Protein AF-A0A2V6XQD5-F1 (afdb_monomer_lite)

Foldseek 3Di:
DDDDDDPPPCPPPPPPCPPPPPPPPVPQFDFPDWDDDPVWIWTAGPVGWIWTQDPVVRDTHTDDDDPPPPPDD

pLDDT: mean 73.44, std 20.09, range [36.88, 96.38]

Sequence (73 aa):
MSVRDDPMNGNEYRSDDSQRAGTISQAPAKFIQICASQDDLFALDEVGNIHQYNFNAKTWVKLIASRSHEGRA

Structure (mmCIF, N/CA/C/O backbone):
data_AF-A0A2V6XQD5-F1
#
_entry.id   AF-A0A2V6XQD5-F1
#
loop_
_atom_site.group_PDB
_atom_site.id
_atom_site.type_symbol
_atom_site.label_atom_id
_atom_site.label_alt_id
_atom_site.label_comp_id
_atom_site.label_asym_id
_atom_site.label_entity_id
_atom_site.label_seq_id
_atom_site.pdbx_PDB_ins_code
_atom_site.Cartn_x
_atom_site.Cartn_y
_atom_site.Cartn_z
_atom_site.occupancy
_atom_site.B_iso_or_equiv
_atom_site.auth_seq_id
_atom_site.auth_comp_id
_atom_site.auth_asym_id
_atom_site.auth_atom_id
_atom_site.pdbx_PDB_model_num
ATOM 1 N N . MET A 1 1 ? -34.191 59.342 -34.249 1.00 36.88 1 MET A N 1
ATOM 2 C CA . MET A 1 1 ? -35.188 58.370 -34.748 1.00 36.88 1 MET A CA 1
ATOM 3 C C . MET A 1 1 ? -34.876 57.026 -34.117 1.00 36.88 1 MET A C 1
ATOM 5 O O . MET A 1 1 ? -33.710 56.663 -34.064 1.00 36.88 1 MET A O 1
ATOM 9 N N . SER A 1 2 ? -35.899 56.408 -33.533 1.00 47.53 2 SER A N 1
ATOM 10 C CA . SER A 1 2 ? -35.838 55.295 -32.577 1.00 47.53 2 SER A CA 1
ATOM 11 C C . SER A 1 2 ? -35.675 53.906 -33.211 1.00 47.53 2 SER A C 1
ATOM 13 O O . SER A 1 2 ? -35.900 53.754 -34.407 1.00 47.53 2 SER A O 1
ATOM 15 N N . VAL A 1 3 ? -35.437 52.932 -32.313 1.00 47.50 3 VAL A N 1
ATOM 16 C CA . VAL A 1 3 ? -35.570 51.456 -32.380 1.00 47.50 3 VAL A CA 1
ATOM 17 C C . VAL A 1 3 ? -34.402 50.705 -33.049 1.00 47.50 3 VAL A C 1
ATOM 19 O O . VAL A 1 3 ? -34.001 51.040 -34.154 1.00 47.50 3 VAL A O 1
ATOM 22 N N . ARG A 1 4 ? -33.791 49.686 -32.424 1.00 52.75 4 ARG A N 1
ATOM 23 C CA . ARG A 1 4 ? -34.416 48.448 -31.916 1.00 52.75 4 ARG A CA 1
ATOM 24 C C . ARG A 1 4 ? -33.722 47.859 -30.678 1.00 52.75 4 ARG A C 1
ATOM 26 O O . ARG A 1 4 ? -32.511 47.957 -30.516 1.00 52.75 4 ARG A O 1
ATOM 33 N N . ASP A 1 5 ? -34.578 47.270 -29.857 1.00 50.53 5 ASP A N 1
ATOM 34 C CA . ASP A 1 5 ? -34.357 46.360 -28.740 1.00 50.53 5 ASP A CA 1
ATOM 35 C C . ASP A 1 5 ? -33.956 44.979 -29.281 1.00 50.53 5 ASP A C 1
ATOM 37 O O . ASP A 1 5 ? -34.646 44.479 -30.163 1.00 50.53 5 ASP A O 1
ATOM 41 N N . ASP A 1 6 ? -32.877 44.394 -28.765 1.00 57.59 6 ASP A N 1
ATOM 42 C CA . ASP A 1 6 ? -32.692 42.941 -28.695 1.00 57.59 6 ASP A CA 1
ATOM 43 C C . ASP A 1 6 ? -31.775 42.670 -27.486 1.00 57.59 6 ASP A C 1
ATOM 45 O O . ASP A 1 6 ? -30.581 42.997 -27.531 1.00 57.59 6 ASP A O 1
ATOM 49 N N . PRO A 1 7 ? -32.278 42.126 -26.361 1.00 53.53 7 PRO A N 1
ATOM 50 C CA . PRO A 1 7 ? -31.398 41.615 -25.325 1.00 53.53 7 PRO A CA 1
ATOM 51 C C . PRO A 1 7 ? -30.604 40.466 -25.945 1.00 53.53 7 PRO A C 1
ATOM 53 O O . PRO A 1 7 ? -31.191 39.579 -26.563 1.00 53.53 7 PRO A O 1
ATOM 56 N N . MET A 1 8 ? -29.279 40.459 -25.775 1.00 47.50 8 MET A N 1
ATOM 57 C CA . MET A 1 8 ? -28.461 39.269 -26.023 1.00 47.50 8 MET A CA 1
ATOM 58 C C . MET A 1 8 ? -28.913 38.161 -25.062 1.00 47.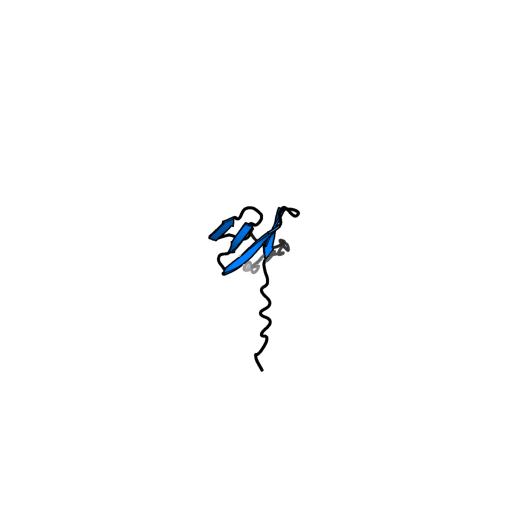50 8 MET A C 1
ATOM 60 O O . MET A 1 8 ? -28.349 37.944 -23.993 1.00 47.50 8 MET A O 1
ATOM 64 N N . ASN A 1 9 ? -29.997 37.499 -25.452 1.00 56.53 9 ASN A N 1
ATOM 65 C CA . ASN A 1 9 ? -30.467 36.220 -24.984 1.00 56.53 9 ASN A CA 1
ATOM 66 C C . ASN A 1 9 ? -29.619 35.180 -25.704 1.00 56.53 9 ASN A C 1
ATOM 68 O O . ASN A 1 9 ? -29.816 34.883 -26.882 1.00 56.53 9 ASN A O 1
ATOM 72 N N . GLY A 1 10 ? -28.648 34.666 -24.977 1.00 49.22 10 GLY A N 1
ATOM 73 C CA . GLY A 1 10 ? -27.673 33.733 -25.499 1.00 49.22 10 GLY A CA 1
ATOM 74 C C . GLY A 1 10 ? -26.708 33.388 -24.395 1.00 49.22 10 GLY A C 1
ATOM 75 O O . GLY A 1 10 ? -25.517 33.653 -24.488 1.00 49.22 10 GLY A O 1
ATOM 76 N N . ASN A 1 11 ? -27.243 32.855 -23.302 1.00 57.44 11 ASN A N 1
ATOM 77 C CA . ASN A 1 11 ? -26.490 32.144 -22.292 1.00 57.44 11 ASN A CA 1
ATOM 78 C C . ASN A 1 11 ? -25.890 30.936 -23.025 1.00 57.44 11 ASN A C 1
ATOM 80 O O . ASN A 1 11 ? -26.446 29.839 -23.019 1.00 57.44 11 ASN A O 1
ATOM 84 N N . GLU A 1 12 ? -24.776 31.146 -23.718 1.00 51.56 12 GLU A N 1
ATOM 85 C CA . GLU A 1 12 ? -23.927 30.084 -24.229 1.00 51.56 12 GLU A 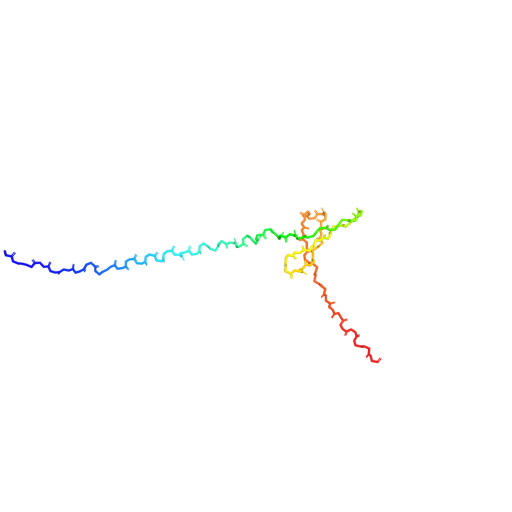CA 1
ATOM 86 C C . GLU A 1 12 ? -23.215 29.485 -23.020 1.00 51.56 12 GLU A C 1
ATOM 88 O O . GLU A 1 12 ? -22.035 29.701 -22.753 1.00 51.56 12 GLU A O 1
ATOM 93 N N . TYR A 1 13 ? -23.988 28.739 -22.238 1.00 51.97 13 TYR A N 1
ATOM 94 C CA . TYR A 1 13 ? -23.472 27.777 -21.294 1.00 51.97 13 TYR A CA 1
ATOM 95 C C . TYR A 1 13 ? -22.857 26.658 -22.131 1.00 51.97 13 TYR A C 1
ATOM 97 O O . TYR A 1 13 ? -23.501 25.657 -22.447 1.00 51.97 13 TYR A O 1
ATOM 105 N N . ARG A 1 14 ? -21.610 26.859 -22.567 1.00 50.94 14 ARG A N 1
ATOM 106 C CA . ARG A 1 14 ? -20.778 25.772 -23.080 1.00 50.94 14 ARG A CA 1
ATOM 107 C C . ARG A 1 14 ? -20.480 24.828 -21.919 1.00 50.94 14 ARG A C 1
ATOM 109 O O . ARG A 1 14 ? -19.404 24.866 -21.333 1.00 50.94 14 ARG A O 1
ATOM 116 N N . SER A 1 15 ? -21.427 23.948 -21.618 1.00 52.28 15 SER A N 1
ATOM 117 C CA . SER A 1 15 ? -21.102 22.626 -21.097 1.00 52.28 15 SER A CA 1
ATOM 118 C C . SER A 1 15 ? -20.543 21.806 -22.250 1.00 52.28 15 SER A C 1
ATOM 120 O O . SER A 1 15 ? -21.201 20.922 -22.781 1.00 52.28 15 SER A O 1
ATOM 122 N N . ASP A 1 16 ? -19.310 22.119 -22.635 1.00 51.75 16 ASP A N 1
ATOM 123 C CA . ASP A 1 16 ? -18.425 21.115 -23.214 1.00 51.75 16 ASP A CA 1
ATOM 124 C C . ASP A 1 16 ? -17.587 20.526 -22.072 1.00 51.75 16 ASP A C 1
ATOM 126 O O . ASP A 1 16 ? -16.364 20.487 -22.105 1.00 51.75 16 ASP A O 1
ATOM 130 N N . ASP A 1 17 ? -18.279 20.051 -21.030 1.00 56.44 17 ASP A N 1
ATOM 131 C CA . ASP A 1 17 ? -17.770 18.964 -20.194 1.00 56.44 17 ASP 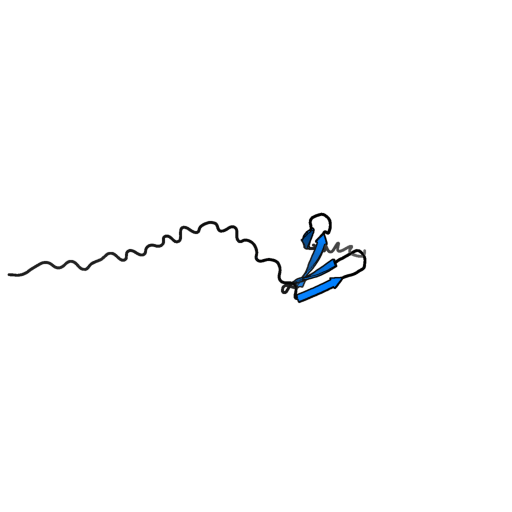A CA 1
ATOM 132 C C . ASP A 1 17 ? -18.021 17.681 -20.995 1.00 56.44 17 ASP A C 1
ATOM 134 O O . ASP A 1 17 ? -18.758 16.781 -20.593 1.00 56.44 17 ASP A O 1
ATOM 138 N N . SER A 1 18 ? -17.445 17.625 -22.202 1.00 53.19 18 SER A N 1
ATOM 139 C CA . SER A 1 18 ? -17.114 16.361 -22.831 1.00 53.19 18 SER A CA 1
ATOM 140 C C . SER A 1 18 ? -16.105 15.753 -21.881 1.00 53.19 18 SER A C 1
ATOM 142 O O . SER A 1 18 ? -14.898 15.967 -22.017 1.00 53.19 18 SER A O 1
ATOM 144 N N . GLN A 1 19 ? -16.628 15.084 -20.850 1.00 56.22 19 GLN A N 1
ATOM 145 C CA . GLN A 1 19 ? -15.874 14.263 -19.938 1.00 56.22 19 GLN A CA 1
ATOM 146 C C . GLN A 1 19 ? -15.108 13.318 -20.830 1.00 56.22 19 GLN A C 1
ATOM 148 O O . GLN A 1 19 ? -15.605 12.285 -21.281 1.00 56.22 19 GLN A O 1
ATOM 153 N N . ARG A 1 20 ? -13.860 13.702 -21.108 1.00 51.94 20 ARG A N 1
ATOM 154 C CA . ARG A 1 20 ? -12.814 12.758 -21.398 1.00 51.94 20 ARG A CA 1
ATOM 155 C C . ARG A 1 20 ? -13.032 11.741 -20.306 1.00 51.94 20 ARG A C 1
ATOM 157 O O . ARG A 1 20 ? -12.924 12.091 -19.130 1.00 51.94 20 ARG A O 1
ATOM 164 N N . ALA A 1 21 ? -13.430 10.537 -20.700 1.00 49.62 21 ALA A N 1
ATOM 165 C CA . ALA A 1 21 ? -13.294 9.360 -19.880 1.00 49.62 21 ALA A CA 1
ATOM 166 C C . ALA A 1 21 ? -11.795 9.264 -19.598 1.00 49.62 21 ALA A C 1
ATOM 168 O O . ALA A 1 21 ? -11.047 8.535 -20.244 1.00 49.62 21 ALA A O 1
ATOM 169 N N . GLY A 1 22 ? -11.326 10.129 -18.701 1.00 44.19 22 GLY A N 1
ATOM 170 C CA . GLY A 1 22 ? -10.121 9.950 -17.968 1.00 44.19 22 GLY A CA 1
ATOM 171 C C . GLY A 1 22 ? -10.423 8.635 -17.320 1.00 44.19 22 GLY A C 1
ATOM 172 O O . GLY A 1 22 ? -11.277 8.548 -16.440 1.00 44.19 22 GLY A O 1
ATOM 173 N N . THR A 1 23 ? -9.785 7.595 -17.842 1.00 49.09 23 THR A N 1
ATOM 174 C CA . THR A 1 23 ? -9.295 6.527 -16.999 1.00 49.09 23 THR A CA 1
ATOM 175 C C . THR A 1 23 ? -8.983 7.201 -15.679 1.00 49.09 23 THR A C 1
ATOM 177 O O . THR A 1 23 ? -8.074 8.037 -15.625 1.00 49.09 23 THR A O 1
ATOM 180 N N . ILE A 1 24 ? -9.841 6.991 -14.680 1.00 49.38 24 ILE A N 1
ATOM 181 C CA . ILE A 1 24 ? -9.536 7.379 -13.319 1.00 49.38 24 ILE A CA 1
ATOM 182 C C . ILE A 1 24 ? -8.335 6.491 -13.063 1.00 49.38 24 ILE A C 1
ATOM 184 O O . ILE A 1 24 ? -8.487 5.306 -12.778 1.00 49.38 24 ILE A O 1
ATOM 188 N N . SER A 1 25 ? -7.147 7.013 -13.371 1.00 49.38 25 SER A N 1
ATOM 189 C CA . SER A 1 25 ? -5.877 6.405 -13.050 1.00 49.38 25 SER A CA 1
ATOM 190 C C . SER A 1 25 ? -5.929 6.411 -11.549 1.00 49.38 25 SER A C 1
ATOM 192 O O . SER A 1 25 ? -5.688 7.446 -10.929 1.00 49.38 25 SER A O 1
ATOM 194 N N . GLN A 1 26 ? -6.464 5.318 -11.005 1.00 57.69 26 GLN A N 1
ATOM 195 C CA . GLN A 1 26 ? -6.772 5.188 -9.603 1.00 57.69 26 GLN A CA 1
ATOM 196 C C . GLN A 1 26 ? -5.487 5.580 -8.905 1.00 57.69 26 GLN A C 1
ATOM 198 O O . GLN A 1 26 ? -4.438 4.991 -9.188 1.00 57.69 26 GLN A O 1
ATOM 203 N N . ALA A 1 27 ? -5.549 6.681 -8.150 1.00 63.91 27 ALA A N 1
ATOM 204 C CA . ALA A 1 27 ? -4.356 7.250 -7.559 1.00 63.91 27 ALA A CA 1
ATOM 205 C C . ALA A 1 27 ? -3.618 6.111 -6.845 1.00 63.91 27 ALA A C 1
ATOM 207 O O . ALA A 1 27 ? -4.288 5.266 -6.232 1.00 63.91 27 ALA A O 1
ATOM 208 N N . PRO A 1 28 ? -2.284 6.020 -6.988 1.00 66.94 28 PRO A N 1
ATOM 209 C CA . PRO A 1 28 ? -1.529 4.944 -6.369 1.00 66.94 28 PRO A CA 1
ATOM 210 C C . PRO A 1 28 ? -1.938 4.856 -4.899 1.00 66.94 28 PRO A C 1
ATOM 212 O O . PRO A 1 28 ? -2.013 5.882 -4.221 1.00 66.94 28 PRO A O 1
ATOM 215 N N . ALA A 1 29 ? -2.283 3.646 -4.450 1.00 77.12 29 ALA A N 1
ATOM 216 C CA . ALA A 1 29 ? -2.813 3.439 -3.112 1.00 77.12 29 ALA A CA 1
ATOM 217 C C . ALA A 1 29 ? -1.863 4.065 -2.084 1.00 77.12 29 ALA A C 1
ATOM 219 O O . ALA A 1 29 ? -0.662 3.783 -2.071 1.00 77.12 29 ALA A O 1
ATOM 220 N N . LYS A 1 3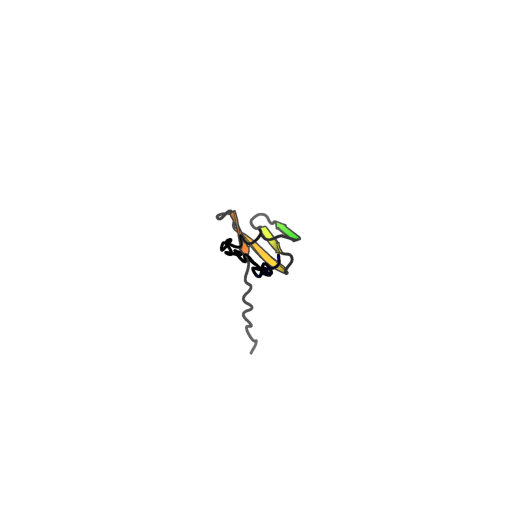0 ? -2.398 4.957 -1.248 1.00 90.62 30 LYS A N 1
ATOM 221 C CA . LYS A 1 30 ? -1.628 5.589 -0.186 1.00 90.62 30 LYS A CA 1
ATOM 222 C C . LYS A 1 30 ? -1.568 4.634 0.997 1.00 90.62 30 LYS A C 1
ATOM 224 O O . LYS A 1 30 ? -2.587 4.328 1.613 1.00 90.62 30 LYS A O 1
ATOM 229 N N . PHE A 1 31 ? -0.364 4.178 1.316 1.00 94.12 31 PHE A N 1
ATOM 230 C CA . PHE A 1 31 ? -0.135 3.290 2.448 1.00 94.12 31 PHE A CA 1
ATOM 231 C C . PHE A 1 31 ? 0.237 4.093 3.689 1.00 94.12 31 PHE A C 1
ATOM 233 O O . PHE A 1 31 ? 1.141 4.928 3.651 1.00 94.12 31 PHE A O 1
ATOM 240 N N . ILE A 1 32 ? -0.468 3.833 4.788 1.00 96.38 32 ILE A N 1
ATOM 241 C CA . ILE A 1 32 ? -0.194 4.437 6.099 1.00 96.38 32 ILE A CA 1
ATOM 242 C C . ILE A 1 32 ? 0.780 3.590 6.925 1.00 96.38 32 ILE A C 1
ATOM 244 O O . ILE A 1 32 ? 1.414 4.102 7.843 1.00 96.38 32 ILE A O 1
ATOM 248 N N . GLN A 1 33 ? 0.926 2.307 6.584 1.00 95.75 33 GLN A N 1
ATOM 249 C CA . GLN A 1 33 ? 1.856 1.387 7.226 1.00 95.75 33 GLN A CA 1
ATOM 250 C C . GLN A 1 33 ? 2.370 0.370 6.209 1.00 95.75 33 GLN A C 1
ATOM 252 O O . GLN A 1 33 ? 1.603 -0.142 5.392 1.00 95.75 33 GLN A O 1
ATOM 257 N N . ILE A 1 34 ? 3.664 0.065 6.291 1.00 95.31 34 ILE A N 1
ATOM 258 C CA . ILE A 1 34 ? 4.313 -1.009 5.541 1.00 95.31 34 ILE A CA 1
ATOM 259 C C . ILE A 1 34 ? 5.037 -1.897 6.550 1.00 95.31 34 ILE A C 1
ATOM 261 O O . ILE A 1 34 ? 5.781 -1.405 7.399 1.00 95.31 34 ILE A O 1
ATOM 265 N N . CYS A 1 35 ? 4.819 -3.201 6.448 1.00 95.31 35 CYS A N 1
ATOM 266 C CA . CYS A 1 35 ? 5.522 -4.218 7.214 1.00 95.31 35 CYS A CA 1
ATOM 267 C C . CYS A 1 35 ? 6.297 -5.107 6.246 1.00 95.31 35 CYS A C 1
ATOM 269 O O . CYS A 1 35 ? 5.728 -5.635 5.291 1.00 95.31 35 CYS A O 1
ATOM 271 N N . ALA A 1 36 ? 7.590 -5.269 6.506 1.00 95.19 36 ALA A N 1
ATOM 272 C CA . ALA A 1 36 ? 8.473 -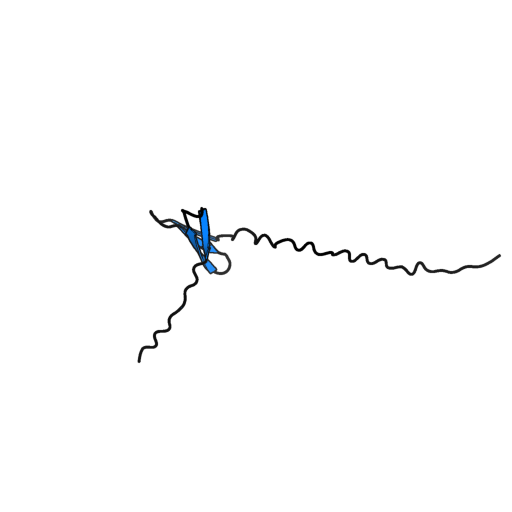6.106 5.712 1.00 95.19 36 ALA A CA 1
ATOM 273 C C . ALA A 1 36 ? 8.966 -7.278 6.558 1.00 95.19 36 ALA A C 1
ATOM 275 O O . ALA A 1 36 ? 9.402 -7.101 7.696 1.00 95.19 36 ALA A O 1
ATOM 276 N N . SER A 1 37 ? 8.891 -8.464 5.978 1.00 91.38 37 SER A N 1
ATOM 277 C CA . SER A 1 37 ? 9.596 -9.653 6.438 1.00 91.38 37 SER A CA 1
ATOM 278 C C . SER A 1 37 ? 10.719 -9.977 5.447 1.00 91.38 37 SER A C 1
ATOM 280 O O . SER A 1 37 ? 10.999 -9.185 4.546 1.00 91.38 37 SER A O 1
ATOM 282 N N . GLN A 1 38 ? 11.385 -11.118 5.621 1.00 92.44 38 GLN A N 1
ATOM 283 C CA . GLN A 1 38 ? 12.451 -11.537 4.713 1.00 92.44 38 GLN A CA 1
ATOM 284 C C . GLN A 1 38 ? 11.938 -11.800 3.287 1.00 92.44 38 GLN A C 1
ATOM 286 O O . GLN A 1 38 ? 12.610 -11.423 2.330 1.00 92.44 38 GLN A O 1
ATOM 291 N N . ASP A 1 39 ? 10.745 -12.382 3.161 1.00 93.44 39 ASP A N 1
ATOM 292 C CA . ASP A 1 39 ? 10.211 -12.868 1.883 1.00 93.44 39 ASP A CA 1
ATOM 293 C C . ASP A 1 39 ? 8.925 -12.151 1.444 1.00 93.44 39 ASP A C 1
ATOM 295 O O . ASP A 1 39 ? 8.534 -12.233 0.282 1.00 93.44 39 ASP A O 1
ATOM 299 N N . ASP A 1 40 ? 8.289 -11.398 2.346 1.00 94.50 40 ASP A N 1
ATOM 300 C CA . ASP A 1 40 ? 6.993 -10.763 2.107 1.00 94.50 40 ASP A CA 1
ATOM 301 C C . ASP A 1 40 ? 6.947 -9.294 2.525 1.00 94.50 40 ASP A C 1
ATOM 303 O O . ASP A 1 40 ? 7.488 -8.900 3.565 1.00 94.50 40 ASP A O 1
ATOM 307 N N . LEU A 1 41 ? 6.197 -8.504 1.751 1.00 95.81 41 LEU A N 1
ATOM 308 C CA . LEU A 1 41 ? 5.826 -7.125 2.062 1.00 95.81 41 LEU A CA 1
ATOM 309 C C . LEU A 1 41 ? 4.303 -6.998 2.153 1.00 95.81 41 LEU A C 1
ATOM 311 O O . LEU A 1 41 ? 3.591 -7.329 1.204 1.00 95.81 41 LEU A O 1
ATOM 315 N N . PHE A 1 42 ? 3.818 -6.438 3.259 1.00 95.50 42 PHE A N 1
ATOM 316 C CA . PHE A 1 42 ? 2.411 -6.101 3.462 1.00 95.50 42 PHE A CA 1
ATOM 317 C C . PHE A 1 42 ? 2.248 -4.603 3.699 1.00 95.50 42 PHE A C 1
ATOM 319 O O . PHE A 1 42 ? 3.105 -3.962 4.310 1.00 95.50 42 PHE A O 1
ATOM 326 N N . ALA A 1 43 ? 1.132 -4.047 3.243 1.00 95.25 43 ALA A N 1
ATOM 327 C CA . ALA A 1 43 ? 0.789 -2.651 3.443 1.00 95.25 43 ALA A CA 1
ATOM 328 C C . ALA A 1 43 ? -0.673 -2.481 3.854 1.00 95.25 43 ALA A C 1
ATOM 330 O O . ALA A 1 43 ? -1.549 -3.235 3.429 1.00 95.25 43 ALA A O 1
ATOM 331 N N . LEU A 1 44 ? -0.920 -1.463 4.672 1.00 95.06 44 LEU A N 1
ATOM 332 C CA . LEU A 1 44 ? -2.248 -1.029 5.088 1.00 95.06 44 LEU A CA 1
ATOM 333 C C . LEU A 1 44 ? -2.543 0.325 4.444 1.00 95.06 44 LEU A C 1
ATOM 335 O O . LEU A 1 44 ? -1.741 1.256 4.575 1.00 95.06 44 LEU A O 1
ATOM 339 N N . ASP A 1 45 ? -3.676 0.435 3.755 1.00 93.44 45 ASP A N 1
ATOM 340 C CA . ASP A 1 45 ? -4.151 1.717 3.230 1.00 93.44 45 ASP A CA 1
ATOM 341 C C . ASP A 1 45 ? -5.012 2.493 4.237 1.00 93.44 45 ASP A C 1
ATOM 343 O O . ASP A 1 45 ? -5.411 1.982 5.283 1.00 93.44 45 ASP A O 1
ATOM 347 N N . GLU A 1 46 ? -5.290 3.756 3.916 1.00 93.81 46 GLU A N 1
ATOM 348 C CA . GLU A 1 46 ? -6.077 4.675 4.750 1.00 93.81 46 GLU A CA 1
ATOM 349 C C . GLU A 1 46 ? -7.520 4.218 5.033 1.00 93.81 46 GLU A C 1
ATOM 351 O O . GLU A 1 46 ? -8.116 4.644 6.020 1.00 93.81 46 GLU A O 1
ATOM 356 N N . VAL A 1 47 ? -8.073 3.335 4.199 1.00 91.56 47 VAL A N 1
ATOM 357 C CA . VAL A 1 47 ? -9.426 2.771 4.343 1.00 91.56 47 VAL A CA 1
ATOM 358 C C . VAL A 1 47 ? -9.388 1.456 5.137 1.00 91.56 47 VAL A C 1
ATOM 360 O O . VAL A 1 47 ? -10.425 0.872 5.447 1.00 91.56 47 VAL A O 1
ATOM 363 N N . GLY A 1 48 ? -8.195 0.981 5.495 1.00 90.81 48 GLY A N 1
ATOM 364 C CA . GLY A 1 48 ? -7.991 -0.250 6.244 1.00 90.81 48 GLY A CA 1
ATOM 365 C C . GLY A 1 48 ? -7.929 -1.505 5.375 1.00 90.81 48 GLY A C 1
ATOM 366 O O . GLY A 1 48 ? -8.051 -2.607 5.914 1.00 90.81 48 GLY A O 1
ATOM 367 N N . ASN A 1 49 ? -7.745 -1.394 4.050 1.00 93.00 49 ASN A N 1
ATOM 368 C CA . ASN A 1 49 ? -7.483 -2.594 3.253 1.00 93.00 49 ASN A CA 1
ATOM 369 C C . ASN A 1 49 ? -6.022 -3.021 3.377 1.00 93.00 49 ASN A C 1
ATOM 371 O O . ASN A 1 49 ? -5.106 -2.197 3.392 1.00 93.00 49 ASN A O 1
ATOM 375 N N . ILE A 1 50 ? -5.826 -4.337 3.400 1.00 93.00 50 ILE A N 1
ATOM 376 C CA . ILE A 1 50 ? -4.509 -4.961 3.438 1.00 93.00 50 ILE A CA 1
ATOM 377 C C . ILE A 1 50 ? -4.101 -5.319 2.011 1.00 93.00 50 ILE A C 1
ATOM 379 O O . ILE A 1 50 ? -4.875 -5.913 1.257 1.00 93.00 50 ILE A O 1
ATOM 383 N N . HIS A 1 51 ? -2.870 -4.980 1.652 1.00 94.44 51 HIS A N 1
ATOM 384 C CA . HIS A 1 51 ? -2.251 -5.295 0.370 1.00 94.44 51 HIS A CA 1
ATOM 385 C C . HIS A 1 51 ? -0.976 -6.100 0.604 1.00 94.44 51 HIS A C 1
ATOM 387 O O . HIS A 1 51 ? -0.247 -5.830 1.555 1.00 94.44 51 HIS A O 1
ATOM 393 N N . GLN A 1 52 ? -0.689 -7.061 -0.268 1.00 95.12 52 GLN A N 1
ATOM 394 C CA . GLN A 1 52 ? 0.589 -7.774 -0.320 1.00 95.12 52 GLN A CA 1
ATOM 395 C C . GLN A 1 52 ? 1.341 -7.358 -1.581 1.00 95.12 52 GLN A C 1
ATOM 397 O O . GLN A 1 52 ? 0.746 -7.218 -2.654 1.00 95.12 52 GLN A O 1
ATOM 402 N N . TYR A 1 53 ? 2.648 -7.152 -1.469 1.00 94.56 53 TYR A N 1
ATOM 403 C CA . TYR A 1 53 ? 3.484 -6.863 -2.623 1.00 94.56 53 TYR A CA 1
ATOM 404 C C . TYR A 1 53 ? 3.813 -8.148 -3.380 1.00 94.56 53 TYR A C 1
ATOM 406 O O . TYR A 1 53 ? 4.362 -9.096 -2.824 1.00 94.56 53 TYR A O 1
ATOM 414 N N . ASN A 1 54 ? 3.512 -8.173 -4.674 1.00 93.69 54 ASN A N 1
ATOM 415 C CA . ASN A 1 54 ? 3.938 -9.237 -5.566 1.00 93.69 54 ASN A CA 1
ATOM 416 C C . ASN A 1 54 ? 5.278 -8.849 -6.202 1.00 93.69 54 ASN A C 1
ATOM 418 O O . ASN A 1 54 ? 5.322 -8.000 -7.093 1.00 93.69 54 ASN A O 1
ATOM 422 N N . PHE A 1 55 ? 6.365 -9.500 -5.783 1.00 93.19 55 PHE A N 1
ATOM 423 C CA . PHE A 1 55 ? 7.715 -9.220 -6.287 1.00 93.19 55 PHE A CA 1
ATOM 424 C C . PHE A 1 55 ? 7.901 -9.548 -7.774 1.00 93.19 55 PHE A C 1
ATOM 426 O O . PHE A 1 55 ? 8.668 -8.870 -8.456 1.00 93.19 55 PHE A O 1
ATOM 433 N N . ASN A 1 56 ? 7.176 -10.542 -8.299 1.00 94.81 56 ASN A N 1
ATOM 434 C CA . ASN A 1 56 ? 7.259 -10.931 -9.709 1.00 94.81 56 ASN A CA 1
ATOM 435 C C . ASN A 1 56 ? 6.613 -9.872 -10.612 1.00 94.81 56 ASN A C 1
ATOM 437 O O . ASN A 1 56 ? 7.205 -9.435 -11.595 1.00 94.81 56 ASN A O 1
ATOM 441 N N . ALA A 1 57 ? 5.407 -9.432 -10.249 1.00 93.81 57 ALA A N 1
ATOM 442 C CA . ALA A 1 57 ? 4.656 -8.414 -10.983 1.00 93.81 57 ALA A CA 1
ATOM 443 C C . ALA A 1 57 ? 5.047 -6.975 -10.599 1.00 93.81 57 ALA A C 1
ATOM 445 O O . ALA A 1 57 ? 4.580 -6.024 -11.223 1.00 93.81 57 ALA A O 1
ATOM 446 N N . LYS A 1 58 ? 5.890 -6.815 -9.570 1.00 92.94 58 LYS A N 1
ATOM 447 C CA . LYS A 1 58 ? 6.326 -5.539 -8.986 1.00 92.94 58 LYS A CA 1
ATOM 448 C C . LYS A 1 58 ? 5.161 -4.603 -8.645 1.00 92.94 58 LYS A C 1
ATOM 450 O O . LYS A 1 58 ? 5.251 -3.391 -8.841 1.00 92.94 58 LYS A O 1
ATOM 455 N N . THR A 1 59 ? 4.068 -5.164 -8.131 1.00 93.81 59 THR A N 1
ATOM 456 C CA . THR A 1 59 ? 2.818 -4.438 -7.864 1.00 93.81 59 THR A CA 1
ATOM 457 C C . THR A 1 59 ? 2.170 -4.869 -6.551 1.00 93.81 59 THR A C 1
ATOM 459 O O . THR A 1 59 ? 2.419 -5.967 -6.056 1.00 93.81 59 THR A O 1
ATOM 462 N N . TRP A 1 60 ? 1.319 -4.009 -5.997 1.00 93.62 60 TRP A N 1
ATOM 463 C CA . TRP A 1 60 ? 0.526 -4.295 -4.804 1.00 93.62 60 TRP A CA 1
ATOM 464 C C . TRP A 1 60 ? -0.781 -4.994 -5.177 1.00 93.62 60 TRP A C 1
ATOM 466 O O . TRP A 1 60 ? -1.483 -4.567 -6.093 1.00 93.62 60 TRP A O 1
ATOM 476 N N . VAL A 1 61 ? -1.116 -6.058 -4.451 1.00 92.69 61 VAL A N 1
ATOM 477 C CA . VAL A 1 61 ? -2.338 -6.842 -4.641 1.00 92.69 61 VAL A CA 1
ATOM 478 C C . VAL A 1 61 ? -3.169 -6.781 -3.366 1.00 92.69 61 VAL A C 1
ATOM 480 O O . VAL A 1 61 ? -2.701 -7.160 -2.292 1.00 92.69 61 VAL A O 1
ATOM 483 N N . LYS A 1 62 ? -4.416 -6.319 -3.480 1.00 92.75 62 LYS A N 1
ATOM 484 C CA . LYS A 1 62 ? -5.357 -6.265 -2.357 1.00 92.75 62 LYS A CA 1
ATOM 485 C C . LYS A 1 62 ? -5.709 -7.680 -1.892 1.00 92.75 62 LYS A C 1
ATOM 487 O O . LYS A 1 62 ? -6.207 -8.483 -2.680 1.00 92.75 62 LYS A O 1
ATOM 492 N N . LEU A 1 63 ? -5.514 -7.962 -0.607 1.00 91.12 63 LEU A N 1
ATOM 493 C CA . LEU A 1 63 ? -5.937 -9.217 0.004 1.00 91.12 63 LEU A CA 1
ATOM 494 C C . LEU A 1 63 ? -7.430 -9.152 0.336 1.00 91.12 63 LEU A C 1
ATOM 496 O O . LEU A 1 63 ? -7.879 -8.313 1.118 1.00 91.12 63 LEU A O 1
ATOM 500 N N . ILE A 1 64 ? -8.210 -10.057 -0.257 1.00 84.19 64 ILE A N 1
ATOM 501 C CA . ILE A 1 64 ? -9.635 -10.221 0.043 1.00 84.19 64 ILE A CA 1
ATOM 502 C C . ILE A 1 64 ? -9.782 -11.395 1.008 1.00 84.19 64 ILE A C 1
ATOM 504 O O . ILE A 1 64 ? -9.770 -12.557 0.605 1.00 84.19 64 ILE A O 1
ATOM 508 N N . ALA A 1 65 ? -9.914 -11.095 2.299 1.00 71.94 65 ALA A N 1
ATOM 509 C CA . ALA A 1 65 ? -10.214 -12.115 3.293 1.00 71.94 65 ALA A CA 1
ATOM 510 C C . ALA A 1 65 ? -11.673 -12.568 3.134 1.00 71.94 65 ALA A C 1
ATOM 512 O O . ALA A 1 65 ? -12.609 -11.877 3.540 1.00 71.94 65 ALA A O 1
ATOM 513 N N . SER A 1 66 ? -11.868 -13.749 2.551 1.00 68.94 66 SER A N 1
ATOM 514 C CA . SER A 1 66 ? -13.162 -14.426 2.589 1.00 68.94 66 SER A CA 1
ATOM 515 C C . SER A 1 66 ? -13.293 -15.083 3.957 1.00 68.94 66 SER A C 1
ATOM 517 O O . SER A 1 66 ? -12.619 -16.070 4.247 1.00 68.94 66 SER A O 1
ATOM 519 N N . ARG A 1 67 ? -14.126 -14.516 4.834 1.00 63.69 67 ARG A N 1
ATOM 520 C CA . ARG A 1 67 ? -14.460 -15.152 6.112 1.00 63.69 67 ARG A CA 1
ATOM 521 C C . ARG A 1 67 ? -15.335 -16.363 5.798 1.00 63.69 67 ARG A C 1
ATOM 523 O O . ARG A 1 67 ? -16.543 -16.203 5.640 1.00 63.69 67 ARG A O 1
ATOM 530 N N . SER A 1 68 ? -14.746 -17.552 5.678 1.00 62.31 68 SER A N 1
ATOM 531 C CA . SER A 1 68 ? -15.541 -18.777 5.737 1.00 62.31 68 SER A CA 1
ATOM 532 C C . SER A 1 68 ? -16.060 -18.874 7.166 1.00 62.31 68 SER A C 1
ATOM 534 O O . SER A 1 68 ? -15.310 -19.171 8.095 1.00 62.31 68 SER A O 1
ATOM 536 N N . HIS A 1 69 ? -17.317 -18.490 7.373 1.00 56.84 69 HIS A N 1
ATOM 537 C CA . HIS A 1 69 ? -18.010 -18.741 8.625 1.00 56.84 69 HIS A CA 1
ATOM 538 C C . HIS A 1 69 ? -18.286 -20.246 8.654 1.00 56.84 69 HIS A C 1
ATOM 540 O O . HIS A 1 69 ? -19.378 -20.683 8.304 1.00 56.84 69 HIS A O 1
ATOM 546 N N . GLU A 1 70 ? -17.283 -21.052 9.005 1.00 59.22 70 GLU A N 1
ATOM 547 C CA . GLU A 1 70 ? -17.548 -22.419 9.439 1.00 59.22 70 GLU A CA 1
ATOM 548 C C . GLU A 1 70 ? -18.278 -22.312 10.776 1.00 59.22 70 GLU A C 1
ATOM 550 O O . GLU A 1 70 ? -17.686 -22.177 11.849 1.00 59.22 70 GLU A O 1
ATOM 555 N N . GLY A 1 71 ? -19.606 -22.252 10.668 1.00 56.38 71 GLY A N 1
ATOM 556 C CA . GLY A 1 71 ? -20.513 -22.376 11.787 1.00 56.38 71 GLY A CA 1
ATOM 557 C C . GLY A 1 71 ? -20.231 -23.709 12.455 1.00 56.38 71 GLY A C 1
ATOM 558 O O . GLY A 1 71 ? -20.424 -24.765 11.858 1.00 56.38 71 GLY A O 1
ATOM 559 N N . ARG A 1 72 ? -19.742 -23.644 13.691 1.00 54.62 72 ARG A N 1
ATOM 560 C CA . ARG A 1 72 ? -19.725 -24.791 14.592 1.00 54.62 72 ARG A CA 1
ATOM 561 C C . ARG A 1 72 ? -21.169 -25.276 14.753 1.00 54.62 72 ARG A C 1
ATOM 563 O O . ARG A 1 72 ? -21.995 -24.522 15.268 1.00 54.62 72 ARG A O 1
ATOM 570 N N . ALA A 1 73 ? -21.443 -26.487 14.280 1.00 54.31 73 ALA A N 1
ATOM 571 C CA . ALA A 1 73 ? -22.589 -27.292 14.692 1.00 54.31 73 ALA A CA 1
ATOM 572 C C . ALA A 1 73 ? -22.172 -28.192 15.860 1.00 54.31 73 ALA A C 1
ATOM 574 O O . ALA A 1 73 ? -20.996 -28.630 15.862 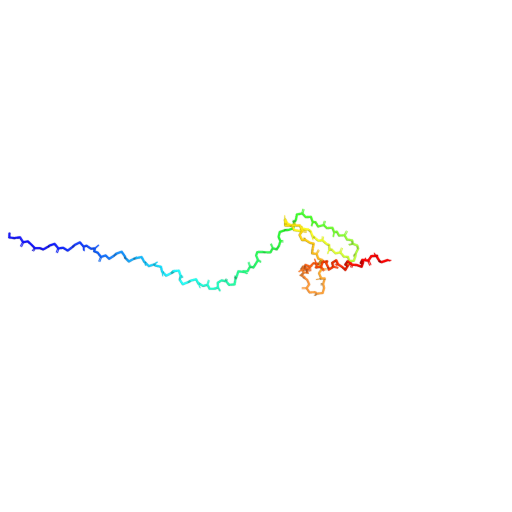1.00 54.31 73 ALA A O 1
#

Secondary structure (DSSP, 8-state):
--------------------------PPP-EEEEEE-SS-EEEEETT--EEEEETTTTEEEE-----------

Radius of gyration: 27.6 Å; chains: 1; bounding box: 48×86×49 Å